Protein AF-A0A1K1MZ72-F1 (afdb_monomer_lite)

Foldseek 3Di:
DDPVVVVVVVVVVVVPDPVLPADQPVVDDPVLCVVLVHDSSDHPVSSVVSVVVLQCDVVNPHDPHPCVVPDDDDPCVCVVRVVHDPDDD

Secondary structure (DSSP, 8-state):
--HHHHHHHHHHHHHS---------TTS-HHHHHHHT--TT--HHHHHHHHHHHHT-GGGT-SS-TTGGG----TTHHHHSHHHH----

Radius of gyration: 23.51 Å; chains: 1; bounding box: 72×31×46 Å

pLDDT: mean 85.72, std 16.19, range [53.47, 98.12]

Structure (mmCIF, N/CA/C/O backbone):
data_AF-A0A1K1MZ72-F1
#
_entry.id   AF-A0A1K1MZ72-F1
#
loop_
_atom_site.group_PDB
_atom_site.id
_atom_site.type_symbol
_atom_site.label_atom_id
_atom_site.label_alt_id
_atom_site.label_comp_id
_atom_site.label_asym_id
_atom_site.label_entity_id
_atom_site.label_seq_id
_atom_site.pdbx_PDB_ins_code
_atom_site.Cartn_x
_atom_site.Cartn_y
_atom_site.Cartn_z
_atom_site.occupancy
_atom_site.B_iso_or_equiv
_atom_site.auth_seq_id
_atom_site.auth_comp_id
_atom_site.auth_asym_id
_atom_site.auth_atom_id
_atom_site.pdbx_PDB_model_num
ATOM 1 N N . MET A 1 1 ? 49.535 16.165 -25.638 1.00 53.47 1 MET A N 1
ATOM 2 C CA . MET A 1 1 ? 48.104 16.313 -25.287 1.00 53.47 1 MET A CA 1
ATOM 3 C C . MET A 1 1 ? 48.010 16.832 -23.863 1.00 53.47 1 MET A C 1
ATOM 5 O O . MET A 1 1 ? 48.564 16.214 -22.966 1.00 53.47 1 MET A O 1
ATOM 9 N N . SER A 1 2 ? 47.440 18.025 -23.688 1.00 55.16 2 SER A N 1
ATOM 10 C CA . SER A 1 2 ? 47.466 18.773 -22.424 1.00 55.16 2 SER A CA 1
ATOM 11 C C . SER A 1 2 ? 46.603 18.098 -21.354 1.00 55.16 2 SER A C 1
ATOM 13 O O . SER A 1 2 ? 45.442 17.778 -21.602 1.00 55.16 2 SER A O 1
ATOM 15 N N . VAL A 1 3 ? 47.159 17.923 -20.154 1.00 61.00 3 VAL A N 1
ATOM 16 C CA . VAL A 1 3 ? 46.514 17.317 -18.971 1.00 61.00 3 VAL A CA 1
ATOM 17 C C . VAL A 1 3 ? 45.180 18.006 -18.622 1.00 61.00 3 VAL A C 1
ATOM 19 O O . VAL A 1 3 ? 44.275 17.377 -18.074 1.00 61.00 3 VAL A O 1
ATOM 22 N N . GLY A 1 4 ? 45.018 19.282 -18.999 1.00 59.47 4 GLY A N 1
ATOM 23 C CA . GLY A 1 4 ? 43.776 20.043 -18.829 1.00 59.47 4 GLY A CA 1
ATOM 24 C C . GLY A 1 4 ? 42.615 19.567 -19.710 1.00 59.47 4 GLY A C 1
ATOM 25 O O . GLY A 1 4 ? 41.473 19.595 -19.262 1.00 59.47 4 GLY A O 1
ATOM 26 N N . LEU A 1 5 ? 42.896 19.054 -20.914 1.00 61.53 5 LEU A N 1
ATOM 27 C CA . LEU A 1 5 ? 41.870 18.539 -21.827 1.00 61.53 5 LEU A CA 1
ATOM 28 C C . LEU A 1 5 ? 41.293 17.209 -21.314 1.00 61.53 5 LEU A C 1
ATOM 30 O O . LEU A 1 5 ? 40.082 17.024 -21.340 1.00 61.53 5 LEU A O 1
ATOM 34 N N . CYS A 1 6 ? 42.136 16.332 -20.751 1.00 56.19 6 CYS A N 1
ATOM 35 C CA . CYS A 1 6 ? 41.683 15.095 -20.097 1.00 56.19 6 CYS A CA 1
ATOM 36 C C . CYS A 1 6 ? 40.864 15.357 -18.824 1.00 56.19 6 CYS A C 1
ATOM 38 O O . CYS A 1 6 ? 39.904 14.637 -18.566 1.00 56.19 6 CYS A O 1
ATOM 40 N N . ARG A 1 7 ? 41.208 16.383 -18.031 1.00 60.59 7 ARG A N 1
ATOM 41 C CA . ARG A 1 7 ? 40.439 16.746 -16.824 1.00 60.59 7 ARG A CA 1
ATOM 42 C C . ARG A 1 7 ? 39.057 17.306 -17.166 1.00 60.59 7 ARG A C 1
ATOM 44 O O . ARG A 1 7 ? 38.087 16.934 -16.519 1.00 60.59 7 ARG A O 1
ATOM 51 N N . LEU A 1 8 ? 38.957 18.140 -18.201 1.00 60.78 8 LEU A N 1
ATOM 52 C CA . LEU A 1 8 ? 37.677 18.664 -18.693 1.00 60.78 8 LEU A CA 1
ATOM 53 C C . LEU A 1 8 ? 36.791 17.564 -19.294 1.00 60.78 8 LEU A C 1
ATOM 55 O O . LEU A 1 8 ? 35.613 17.491 -18.959 1.00 60.78 8 LEU A O 1
ATOM 59 N N . LEU A 1 9 ? 37.357 16.664 -20.104 1.00 63.00 9 LEU A N 1
ATOM 60 C CA . LEU A 1 9 ? 36.626 15.512 -20.649 1.00 63.00 9 LEU A CA 1
ATOM 61 C C . LEU A 1 9 ? 36.154 14.539 -19.558 1.00 63.00 9 LEU A C 1
ATOM 63 O O . LEU A 1 9 ? 35.033 14.047 -19.638 1.00 63.00 9 LEU A O 1
ATOM 67 N N . GLY A 1 10 ? 36.961 14.305 -18.518 1.00 62.75 10 GLY A N 1
ATOM 68 C CA . GLY A 1 10 ? 36.575 13.450 -17.390 1.00 62.75 10 GLY A CA 1
ATOM 69 C C . GLY A 1 10 ? 35.416 14.015 -16.562 1.00 62.75 10 GLY A C 1
ATOM 70 O O . GLY A 1 10 ? 34.519 13.272 -16.174 1.00 62.75 10 GLY A O 1
ATOM 71 N N . VAL A 1 11 ? 35.386 15.334 -16.336 1.00 67.00 11 VAL A N 1
ATOM 72 C CA . VAL A 1 11 ? 34.292 15.997 -15.598 1.00 67.00 11 VAL A CA 1
ATOM 73 C C . VAL A 1 11 ? 33.000 16.032 -16.421 1.00 67.00 11 VAL A C 1
ATOM 75 O O . VAL A 1 11 ? 31.927 15.782 -15.878 1.00 67.00 11 VAL A O 1
ATOM 78 N N . VAL A 1 12 ? 33.091 16.272 -17.733 1.00 66.56 12 VAL A N 1
ATOM 79 C CA . VAL A 1 12 ? 31.926 16.256 -18.636 1.00 66.56 12 VAL A CA 1
ATOM 80 C C . VAL A 1 12 ? 31.333 14.848 -18.760 1.00 66.56 12 VAL A C 1
ATOM 82 O O . VAL A 1 12 ? 30.115 14.701 -18.734 1.00 66.56 12 VAL A O 1
ATOM 85 N N . LEU A 1 13 ? 32.166 13.802 -18.808 1.00 63.72 13 LEU A N 1
ATOM 86 C CA . LEU A 1 13 ? 31.699 12.414 -18.874 1.00 63.72 13 LEU A CA 1
ATOM 87 C C . LEU A 1 13 ? 31.035 11.950 -17.561 1.00 63.72 13 LEU A C 1
ATOM 89 O O . LEU A 1 13 ? 30.032 11.248 -17.611 1.00 63.72 13 LEU A O 1
ATOM 93 N N . CYS A 1 14 ? 31.522 12.390 -16.395 1.00 60.53 14 CYS A N 1
ATOM 94 C CA . CYS A 1 14 ? 30.876 12.113 -15.102 1.00 60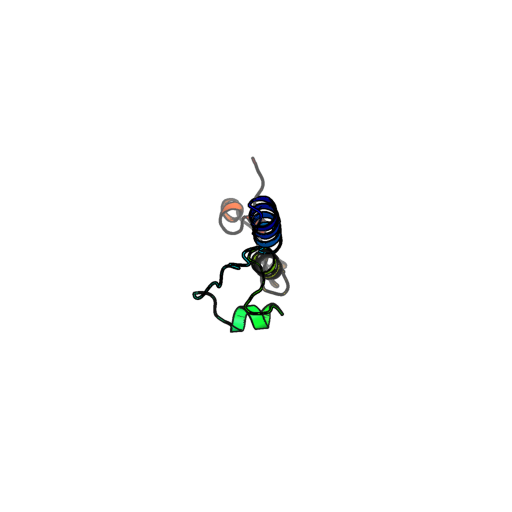.53 14 CYS A CA 1
ATOM 95 C C . CYS A 1 14 ? 29.543 12.855 -14.900 1.00 60.53 14 CYS A C 1
ATOM 97 O O . CYS A 1 14 ? 28.680 12.353 -14.189 1.00 60.53 14 CYS A O 1
ATOM 99 N N . LEU A 1 15 ? 29.358 14.035 -15.502 1.00 60.22 15 LEU A N 1
ATOM 100 C CA . LEU A 1 15 ? 28.099 14.792 -15.419 1.00 60.22 15 LEU A CA 1
ATOM 101 C C . LEU A 1 15 ? 27.038 14.309 -16.425 1.00 60.22 15 LEU A C 1
ATOM 103 O O . LEU A 1 15 ? 25.850 14.527 -16.203 1.00 60.22 15 LEU A O 1
ATOM 107 N N . LEU A 1 16 ? 27.456 13.656 -17.514 1.00 58.59 16 LEU A N 1
ATOM 108 C CA . LEU A 1 16 ? 26.578 13.116 -18.563 1.00 58.59 16 LEU A CA 1
ATOM 109 C C . LEU A 1 16 ? 26.196 11.646 -18.367 1.00 58.59 16 LEU A C 1
ATOM 111 O O . LEU A 1 16 ? 25.413 11.118 -19.151 1.00 58.59 16 LEU A O 1
ATOM 115 N N . LEU A 1 17 ? 26.725 10.992 -17.334 1.00 59.47 17 LEU A N 1
ATOM 116 C CA . LEU A 1 17 ? 26.289 9.670 -16.909 1.00 59.47 17 LEU A CA 1
ATOM 117 C C . LEU A 1 17 ? 25.428 9.823 -15.649 1.00 59.47 17 LEU A C 1
ATOM 119 O O . LEU A 1 17 ? 25.914 9.543 -14.550 1.00 59.47 17 LEU A O 1
ATOM 123 N N . PRO A 1 18 ? 24.136 10.206 -15.745 1.00 58.22 18 PRO A N 1
ATOM 124 C CA . PRO A 1 18 ? 23.211 9.612 -14.807 1.00 58.22 18 PRO A CA 1
ATOM 125 C C . PRO A 1 18 ? 23.310 8.119 -15.107 1.00 58.22 18 PRO A C 1
ATOM 127 O O . PRO A 1 18 ? 22.842 7.650 -16.141 1.00 58.22 18 PRO A O 1
ATOM 130 N N . ALA A 1 19 ? 24.026 7.383 -14.260 1.00 53.53 19 ALA A N 1
ATOM 131 C CA . ALA A 1 19 ? 23.919 5.943 -14.224 1.00 53.53 19 ALA A CA 1
ATOM 132 C C . ALA A 1 19 ? 22.463 5.647 -13.862 1.00 53.53 19 ALA A C 1
ATOM 134 O O . ALA A 1 19 ? 22.102 5.474 -12.703 1.00 53.53 19 ALA A O 1
ATOM 135 N N . SER A 1 20 ? 21.613 5.627 -14.880 1.00 53.56 20 SER A N 1
ATOM 136 C CA . SER A 1 20 ? 20.344 4.939 -14.917 1.00 53.56 20 SER A CA 1
ATOM 137 C C . SER A 1 20 ? 20.628 3.442 -14.851 1.00 53.56 20 SER A C 1
ATOM 139 O O . SER A 1 20 ? 20.253 2.678 -15.730 1.00 53.56 20 SER A O 1
ATOM 141 N N . SER A 1 21 ? 21.304 3.000 -13.788 1.00 54.06 21 SER A N 1
ATOM 142 C CA . SER A 1 21 ? 21.062 1.687 -13.218 1.00 54.06 21 SER A CA 1
ATOM 143 C C . SER A 1 21 ? 19.688 1.770 -12.553 1.00 54.06 21 SER A C 1
ATOM 145 O O . SER A 1 21 ? 19.573 1.749 -11.325 1.00 54.06 21 SER A O 1
ATOM 147 N N . TRP A 1 22 ? 18.643 2.014 -13.352 1.00 55.31 22 TRP A N 1
ATOM 148 C CA . TRP A 1 22 ? 17.286 1.842 -12.870 1.00 55.31 22 TRP A CA 1
ATOM 149 C C . TRP A 1 22 ? 17.202 0.394 -12.407 1.00 55.31 22 TRP A C 1
ATOM 151 O O . TRP A 1 22 ? 17.754 -0.510 -13.036 1.00 55.31 22 TRP A O 1
ATOM 161 N N . ALA A 1 23 ? 16.644 0.203 -11.220 1.00 58.44 23 ALA A N 1
ATOM 162 C CA . ALA A 1 23 ? 16.485 -1.121 -10.666 1.00 58.44 23 ALA A CA 1
ATOM 163 C C . ALA A 1 23 ? 15.487 -1.869 -11.552 1.00 58.44 23 ALA A C 1
ATOM 165 O O . ALA A 1 23 ? 14.283 -1.675 -11.410 1.00 58.44 23 ALA A O 1
ATOM 166 N N . ASP A 1 24 ? 15.983 -2.715 -12.452 1.00 69.25 24 ASP A N 1
ATOM 167 C CA . ASP A 1 24 ? 15.179 -3.822 -12.943 1.00 69.25 24 ASP A CA 1
ATOM 168 C C . ASP A 1 24 ? 14.747 -4.615 -11.706 1.00 69.25 24 ASP A C 1
ATOM 170 O O . ASP A 1 24 ? 15.581 -5.013 -10.884 1.00 69.25 24 ASP A O 1
ATOM 174 N N . PHE A 1 25 ? 13.440 -4.813 -11.535 1.00 84.88 25 PHE A N 1
ATOM 175 C CA . PHE A 1 25 ? 12.893 -5.659 -10.478 1.00 84.88 25 PHE A CA 1
ATOM 176 C C . PHE A 1 25 ? 12.561 -7.030 -11.084 1.00 84.88 25 PHE A C 1
ATOM 178 O O . PHE A 1 25 ? 11.399 -7.290 -11.390 1.00 84.88 25 PHE A O 1
ATOM 185 N N . PRO A 1 26 ? 13.540 -7.943 -11.261 1.00 85.88 26 PRO A N 1
ATOM 186 C CA . PRO A 1 26 ? 13.339 -9.196 -11.998 1.00 85.88 26 PRO A CA 1
ATOM 187 C C . PRO A 1 26 ? 12.341 -10.150 -11.329 1.00 85.88 26 PRO A C 1
ATOM 189 O O . PRO A 1 26 ? 11.871 -11.096 -11.953 1.00 85.88 26 PRO A O 1
ATOM 192 N N . SER A 1 27 ? 12.025 -9.926 -10.052 1.00 90.81 27 SER A N 1
ATOM 193 C CA . SER A 1 27 ? 10.991 -10.660 -9.323 1.00 90.81 27 SER A CA 1
ATOM 194 C C . SER A 1 27 ? 9.570 -10.186 -9.636 1.00 90.81 27 SER A C 1
ATOM 196 O O . SER A 1 27 ? 8.616 -10.882 -9.289 1.00 90.81 27 SER A O 1
ATOM 198 N N . VAL A 1 28 ? 9.407 -9.015 -10.257 1.00 92.06 28 VAL A N 1
ATOM 199 C CA . VAL A 1 28 ? 8.105 -8.441 -10.590 1.00 92.06 28 VAL A CA 1
ATOM 200 C C . VAL A 1 28 ? 7.693 -8.907 -11.991 1.00 92.06 28 VAL A C 1
ATOM 202 O O . VAL A 1 28 ? 8.415 -8.662 -12.956 1.00 92.06 28 VAL A O 1
ATOM 205 N N . PRO A 1 29 ? 6.531 -9.568 -12.145 1.00 94.31 29 PRO A N 1
ATOM 206 C CA . PRO A 1 29 ? 6.053 -9.999 -13.456 1.00 94.31 29 PRO A CA 1
ATOM 207 C C . PRO A 1 29 ? 5.756 -8.815 -14.390 1.00 94.31 29 PRO A C 1
ATOM 209 O O . PRO A 1 29 ? 5.179 -7.810 -13.966 1.00 94.31 29 PRO A O 1
ATOM 212 N N . ARG A 1 30 ? 6.062 -8.962 -15.687 1.00 93.56 30 ARG A N 1
ATOM 213 C CA . ARG A 1 30 ? 5.820 -7.930 -16.721 1.00 93.56 30 ARG A CA 1
ATOM 214 C C . ARG A 1 30 ? 4.339 -7.589 -16.896 1.00 93.56 30 ARG A C 1
ATOM 216 O O . ARG A 1 30 ? 3.975 -6.495 -17.316 1.00 93.56 30 ARG A O 1
ATOM 223 N N . GLU A 1 31 ? 3.451 -8.512 -16.547 1.00 96.00 31 GLU A N 1
ATOM 224 C CA . GLU A 1 31 ? 2.006 -8.303 -16.543 1.00 96.00 31 GLU A CA 1
ATOM 225 C C . GLU A 1 31 ? 1.591 -7.192 -15.570 1.00 96.00 31 GLU A C 1
ATOM 227 O O . GLU A 1 31 ? 0.611 -6.493 -15.836 1.00 96.00 31 GLU A O 1
ATOM 232 N N . LEU A 1 32 ? 2.335 -6.989 -14.472 1.00 95.69 32 LEU A N 1
ATOM 233 C CA . LEU A 1 32 ? 2.057 -5.903 -13.535 1.00 95.69 32 LEU A CA 1
ATOM 234 C C . LEU A 1 32 ? 2.339 -4.540 -14.173 1.00 95.69 32 LEU A C 1
ATOM 236 O O . LEU A 1 32 ? 1.486 -3.662 -14.090 1.00 95.69 32 LEU A O 1
ATOM 240 N N . TYR A 1 33 ? 3.482 -4.380 -14.843 1.00 95.56 33 TYR A N 1
ATOM 241 C CA . TYR A 1 33 ? 3.845 -3.143 -15.544 1.00 95.56 33 TYR A CA 1
ATOM 242 C C . TYR A 1 33 ? 2.803 -2.785 -16.606 1.00 95.56 33 TYR A C 1
ATOM 244 O O . TYR A 1 33 ? 2.252 -1.683 -16.591 1.00 95.56 33 TYR A O 1
ATOM 252 N N . LYS A 1 34 ? 2.391 -3.770 -17.415 1.00 96.12 34 LYS A N 1
ATOM 253 C CA . LYS A 1 34 ? 1.290 -3.614 -18.380 1.00 96.12 34 LYS A CA 1
ATOM 254 C C . LYS A 1 34 ? -0.017 -3.184 -17.713 1.00 96.12 34 LYS A C 1
ATOM 256 O O . LYS A 1 34 ? -0.670 -2.259 -18.186 1.00 96.12 34 LYS A O 1
ATOM 261 N N . ALA A 1 35 ? -0.399 -3.820 -16.603 1.00 96.75 35 ALA A N 1
ATOM 262 C CA . ALA A 1 35 ? -1.615 -3.469 -15.867 1.00 96.75 35 ALA A CA 1
ATOM 263 C C . ALA A 1 35 ? -1.562 -2.061 -15.247 1.00 96.75 35 ALA A C 1
ATOM 265 O O . ALA A 1 35 ? -2.606 -1.454 -15.014 1.00 96.75 35 ALA A O 1
ATOM 266 N N . LEU A 1 36 ? -0.363 -1.546 -14.972 1.00 96.81 36 LEU A N 1
ATOM 267 C CA . LEU A 1 36 ? -0.130 -0.200 -14.450 1.00 96.81 36 LEU A CA 1
ATOM 268 C C . LEU A 1 36 ? 0.117 0.839 -15.553 1.00 96.81 36 LEU A C 1
ATOM 270 O O . LEU A 1 36 ? 0.261 2.016 -15.232 1.00 96.81 36 LEU A O 1
ATOM 274 N N . SER A 1 37 ? 0.112 0.427 -16.828 1.00 96.56 37 SER A N 1
ATOM 275 C CA . SER A 1 37 ? 0.463 1.279 -17.975 1.00 96.56 37 SER A CA 1
ATOM 276 C C . SER A 1 37 ? 1.855 1.909 -17.833 1.00 96.56 37 SER A C 1
ATOM 278 O O . SER A 1 37 ? 2.034 3.098 -18.086 1.00 96.56 37 SER A O 1
ATOM 280 N N . LEU A 1 38 ? 2.820 1.106 -17.379 1.00 95.25 38 LEU A N 1
ATOM 281 C CA . LEU A 1 38 ? 4.226 1.470 -17.240 1.00 95.25 38 LEU A CA 1
ATOM 282 C C . LEU A 1 38 ? 5.087 0.635 -18.188 1.00 95.25 38 LEU A C 1
ATOM 284 O O . LEU A 1 38 ? 4.756 -0.515 -18.481 1.00 95.25 38 LEU A O 1
ATOM 288 N N . GLU A 1 39 ? 6.209 1.214 -18.601 1.00 91.50 39 GLU A N 1
ATOM 289 C CA . GLU A 1 39 ? 7.290 0.487 -19.262 1.00 91.50 39 GLU A CA 1
ATOM 290 C C . GLU A 1 39 ? 8.101 -0.321 -18.236 1.00 91.50 39 GLU A C 1
ATOM 292 O O . GLU A 1 39 ? 8.124 0.005 -17.044 1.00 91.50 39 GLU A O 1
ATOM 297 N N . ASP A 1 40 ? 8.768 -1.380 -18.701 1.00 86.00 40 ASP A N 1
ATOM 298 C CA . ASP A 1 40 ? 9.528 -2.304 -17.844 1.00 86.00 40 ASP A CA 1
ATOM 299 C C . ASP A 1 40 ? 10.735 -1.615 -17.156 1.00 86.00 40 ASP A C 1
ATOM 301 O O . ASP A 1 40 ? 11.193 -2.086 -16.117 1.00 86.00 40 ASP A O 1
ATOM 305 N N . ASP A 1 41 ? 11.207 -0.476 -17.683 1.00 87.56 41 ASP A N 1
ATOM 306 C CA . ASP A 1 41 ? 12.319 0.332 -17.154 1.00 87.56 41 ASP A CA 1
ATOM 307 C C . ASP A 1 41 ? 11.873 1.518 -16.274 1.00 87.56 41 ASP A C 1
ATOM 309 O O . ASP A 1 41 ? 12.691 2.374 -15.914 1.00 87.56 41 ASP A O 1
ATOM 313 N N . ALA A 1 42 ? 10.586 1.576 -15.904 1.00 90.12 42 ALA A N 1
ATOM 314 C CA . ALA A 1 42 ? 10.042 2.630 -15.052 1.00 90.12 42 ALA A CA 1
ATOM 315 C C . ALA A 1 42 ? 10.835 2.779 -13.745 1.00 90.12 42 ALA A C 1
ATOM 317 O O . ALA A 1 42 ? 11.247 1.805 -13.105 1.00 90.12 42 ALA A O 1
ATOM 318 N N . SER A 1 43 ? 11.001 4.021 -13.289 1.00 91.06 43 SER A N 1
ATOM 319 C CA . SER A 1 43 ? 11.760 4.285 -12.071 1.00 91.06 43 SER A CA 1
ATOM 320 C C . SER A 1 43 ? 11.114 3.635 -10.837 1.00 91.06 43 SER A C 1
ATOM 322 O O . SER A 1 43 ? 9.886 3.527 -10.757 1.00 91.06 43 SER A O 1
ATOM 324 N N . PRO A 1 44 ? 11.893 3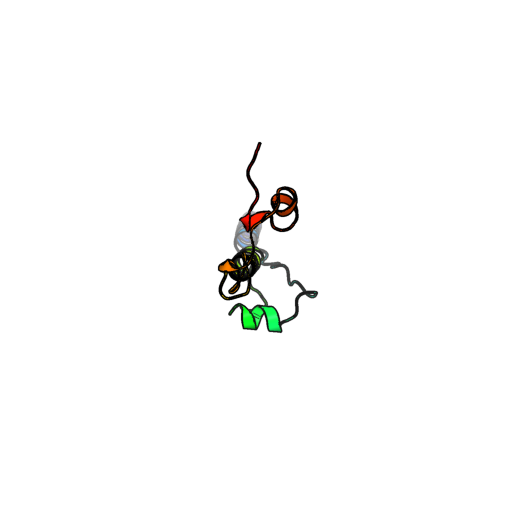.305 -9.785 1.00 92.88 44 PRO A N 1
ATOM 325 C CA . PRO A 1 44 ? 11.338 2.785 -8.533 1.00 92.88 44 PRO A CA 1
ATOM 326 C C . PRO A 1 44 ? 10.230 3.661 -7.936 1.00 92.88 44 PRO A C 1
ATOM 328 O O . PRO A 1 44 ? 9.285 3.153 -7.335 1.00 92.88 44 PRO A O 1
ATOM 331 N N . LYS A 1 45 ? 10.328 4.985 -8.111 1.00 94.62 45 LYS A N 1
ATOM 332 C CA . LYS A 1 45 ? 9.321 5.939 -7.641 1.00 94.62 45 LYS A CA 1
ATOM 333 C C . LYS A 1 45 ? 8.034 5.857 -8.462 1.00 94.62 45 LYS A C 1
ATOM 335 O O . LYS A 1 45 ? 6.957 5.861 -7.873 1.00 94.62 45 LYS A O 1
ATOM 340 N N . GLU A 1 46 ? 8.134 5.794 -9.789 1.00 94.56 46 GLU A N 1
ATOM 341 C CA . GLU A 1 46 ? 6.971 5.661 -10.676 1.00 94.56 46 GLU A CA 1
ATOM 342 C C . GLU A 1 46 ? 6.243 4.344 -10.428 1.00 94.56 46 GLU A C 1
ATOM 344 O O . GLU A 1 46 ? 5.030 4.350 -10.215 1.00 94.56 46 GLU A O 1
ATOM 349 N N . LEU A 1 47 ? 6.990 3.237 -10.348 1.00 95.12 47 LEU A N 1
ATOM 350 C CA . LEU A 1 47 ? 6.430 1.932 -10.018 1.00 95.12 47 LEU A CA 1
ATOM 351 C C . LEU A 1 47 ? 5.749 1.953 -8.644 1.00 95.12 47 LEU A C 1
ATOM 353 O O . LEU A 1 47 ? 4.603 1.520 -8.520 1.00 95.12 47 LEU A O 1
ATOM 357 N N . TYR A 1 48 ? 6.411 2.498 -7.617 1.00 96.25 48 TYR A N 1
ATOM 358 C CA . TYR A 1 48 ? 5.843 2.597 -6.273 1.00 96.25 48 TYR A CA 1
ATOM 359 C C . TYR A 1 48 ? 4.545 3.406 -6.246 1.00 96.25 48 TYR A C 1
ATOM 361 O O . TYR A 1 48 ? 3.552 2.943 -5.686 1.00 96.25 48 TYR A O 1
ATOM 369 N N . GLU A 1 49 ? 4.523 4.600 -6.842 1.00 98.06 49 GLU A N 1
ATOM 370 C CA . GLU A 1 49 ? 3.323 5.437 -6.821 1.00 98.06 49 GLU A CA 1
ATOM 371 C C . GLU A 1 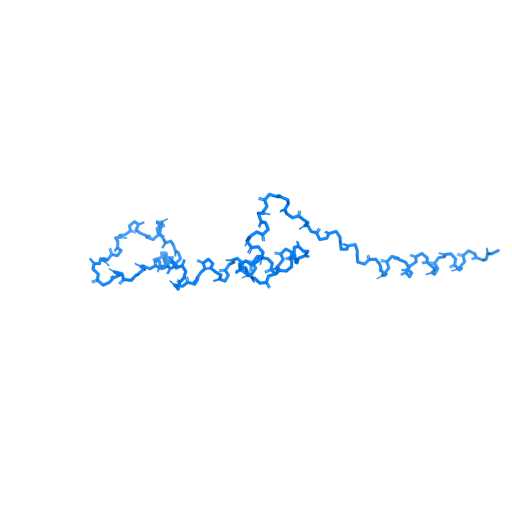49 ? 2.184 4.822 -7.644 1.00 98.06 49 GLU A C 1
ATOM 373 O O . GLU A 1 49 ? 1.034 4.883 -7.211 1.00 98.06 49 GLU A O 1
ATOM 378 N N . ALA A 1 50 ? 2.472 4.154 -8.767 1.00 97.56 50 ALA A N 1
ATOM 379 C CA . ALA A 1 50 ? 1.457 3.439 -9.542 1.00 97.56 50 ALA A CA 1
ATOM 380 C C . ALA A 1 50 ? 0.873 2.242 -8.772 1.00 97.56 50 ALA A C 1
ATOM 382 O O . ALA A 1 50 ? -0.351 2.092 -8.688 1.00 97.56 50 ALA A O 1
ATOM 383 N N . VAL A 1 51 ? 1.728 1.426 -8.144 1.00 97.62 51 VAL A N 1
ATOM 384 C CA . VAL A 1 51 ? 1.302 0.308 -7.288 1.00 97.62 51 VAL A CA 1
ATOM 385 C C . VAL A 1 51 ? 0.479 0.822 -6.113 1.00 97.62 51 VAL A C 1
ATOM 387 O O . VAL A 1 51 ? -0.614 0.324 -5.866 1.00 97.62 51 VAL A O 1
ATOM 390 N N . LYS A 1 52 ? 0.963 1.844 -5.406 1.00 98.00 52 LYS A N 1
ATOM 391 C CA . LYS A 1 52 ? 0.275 2.458 -4.265 1.00 98.00 52 LYS A CA 1
ATOM 392 C C . LYS A 1 52 ? -1.069 3.058 -4.663 1.00 98.00 52 LYS A C 1
ATOM 394 O O . LYS A 1 52 ? -2.027 2.919 -3.905 1.00 98.00 52 LYS A O 1
ATOM 399 N N . LYS A 1 53 ? -1.151 3.702 -5.832 1.00 98.00 53 LYS A N 1
ATOM 400 C CA . LYS A 1 53 ? -2.402 4.240 -6.376 1.00 98.00 53 LYS A CA 1
ATOM 401 C C . LYS A 1 53 ? -3.433 3.130 -6.537 1.00 98.00 53 LYS A C 1
ATOM 403 O O . LYS A 1 53 ? -4.520 3.259 -5.991 1.00 98.00 53 LYS A O 1
ATOM 408 N N . ARG A 1 54 ? -3.075 2.031 -7.211 1.00 97.69 54 ARG A N 1
ATOM 409 C CA . ARG A 1 54 ? -3.954 0.860 -7.352 1.00 97.69 54 ARG A CA 1
ATOM 410 C C . ARG A 1 54 ? -4.279 0.233 -5.992 1.00 97.69 54 ARG A C 1
ATOM 412 O O . ARG A 1 54 ? -5.429 -0.034 -5.698 1.00 97.69 54 ARG A O 1
ATOM 419 N N . TYR A 1 55 ? -3.286 0.037 -5.130 1.00 97.31 55 TYR A N 1
ATOM 420 C CA . TYR A 1 55 ? -3.469 -0.582 -3.814 1.00 97.31 55 TYR A CA 1
ATOM 421 C C . TYR A 1 55 ? -4.487 0.160 -2.935 1.00 97.31 55 TYR A C 1
ATOM 423 O O . TYR A 1 55 ? -5.222 -0.475 -2.188 1.00 97.31 55 TYR A O 1
ATOM 431 N N . LYS A 1 56 ? -4.543 1.494 -3.028 1.00 96.88 56 LYS A N 1
ATOM 432 C CA . LYS A 1 56 ? -5.453 2.337 -2.238 1.00 96.88 56 LYS A CA 1
ATOM 433 C C . LYS A 1 56 ? -6.766 2.686 -2.947 1.00 96.88 56 LYS A C 1
ATOM 435 O O . LYS A 1 56 ? -7.560 3.433 -2.382 1.00 96.88 56 LYS A O 1
ATOM 440 N N . ASP A 1 57 ? -6.993 2.199 -4.164 1.00 97.31 57 ASP A N 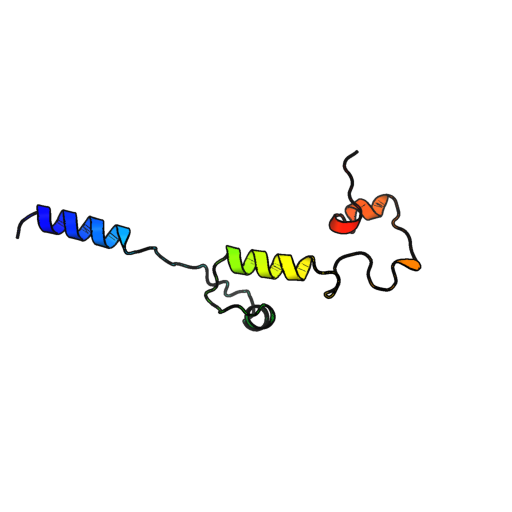1
ATOM 441 C CA . ASP A 1 57 ? -8.195 2.512 -4.937 1.00 97.31 57 ASP A CA 1
ATOM 442 C C . ASP A 1 57 ? -9.369 1.596 -4.523 1.00 97.31 57 ASP A C 1
ATOM 444 O O . ASP A 1 57 ? -9.259 0.365 -4.627 1.00 97.31 57 ASP A O 1
ATOM 448 N N . PRO A 1 58 ? -10.509 2.155 -4.062 1.00 95.75 58 PRO A N 1
ATOM 449 C CA . PRO A 1 58 ? -11.694 1.370 -3.733 1.00 95.75 58 PRO A CA 1
ATOM 450 C C . PRO A 1 58 ? -12.248 0.560 -4.905 1.00 95.75 58 PRO A C 1
ATOM 452 O O . PRO A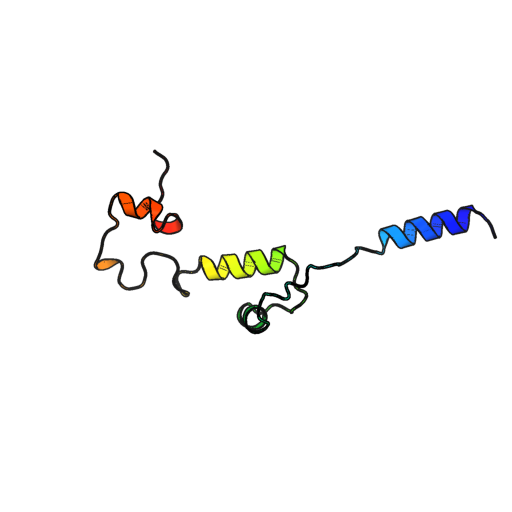 1 58 ? -12.759 -0.540 -4.694 1.00 95.75 58 PRO A O 1
ATOM 455 N N . ALA A 1 59 ? -12.105 1.048 -6.144 1.00 96.12 59 ALA A N 1
ATOM 456 C CA . ALA A 1 59 ? -12.559 0.324 -7.333 1.00 96.12 59 ALA A CA 1
ATOM 457 C C . ALA A 1 59 ? -11.798 -0.995 -7.540 1.00 96.12 59 ALA A C 1
ATOM 459 O O . ALA A 1 59 ? -12.313 -1.922 -8.165 1.00 96.12 59 ALA A O 1
ATOM 460 N N . THR A 1 60 ? -10.590 -1.101 -6.983 1.00 95.00 60 THR A N 1
ATOM 461 C CA . THR A 1 60 ? -9.763 -2.310 -7.024 1.00 95.00 60 THR A CA 1
ATOM 462 C C . THR A 1 60 ? -9.682 -3.041 -5.684 1.00 95.00 60 THR A C 1
ATOM 464 O O . THR A 1 60 ? -8.832 -3.914 -5.522 1.00 95.00 60 THR A O 1
ATOM 467 N N . GLY A 1 61 ? -10.579 -2.728 -4.743 1.00 94.12 61 GLY A N 1
ATOM 468 C CA . GLY A 1 61 ? -10.785 -3.511 -3.522 1.00 94.12 61 GLY A CA 1
ATOM 469 C C . GLY A 1 61 ? -10.246 -2.901 -2.229 1.00 94.12 61 GLY A C 1
ATOM 470 O O . GLY A 1 61 ? -10.317 -3.565 -1.200 1.00 94.12 61 GLY A O 1
ATOM 471 N N . SER A 1 62 ? -9.731 -1.667 -2.240 1.00 96.44 62 SER A N 1
ATOM 472 C CA . SER A 1 62 ? -9.380 -0.973 -0.993 1.00 96.44 62 SER A CA 1
ATOM 473 C C . SER A 1 62 ? -10.632 -0.567 -0.206 1.00 96.44 62 SER A C 1
ATOM 475 O O . SER A 1 62 ? -11.641 -0.152 -0.777 1.00 96.44 62 SER A O 1
ATOM 477 N N . GLY A 1 63 ? -10.546 -0.590 1.122 1.00 95.19 63 GLY A N 1
ATOM 478 C CA . GLY A 1 63 ? -11.634 -0.161 1.998 1.00 95.19 63 GLY A CA 1
ATOM 479 C C . GLY A 1 63 ? -12.651 -1.265 2.318 1.00 95.19 63 GLY A C 1
ATOM 480 O O . GLY A 1 63 ? -12.420 -2.438 2.034 1.00 95.19 63 GLY A O 1
ATOM 481 N N . PRO A 1 64 ? -13.806 -0.904 2.901 1.00 95.00 64 PRO A N 1
ATOM 482 C CA . PRO A 1 64 ? -14.763 -1.870 3.447 1.00 95.00 64 PRO A CA 1
ATOM 483 C C . PRO A 1 64 ? -15.576 -2.645 2.387 1.00 95.00 64 PRO A C 1
ATOM 485 O O . PRO A 1 64 ? -16.352 -3.542 2.723 1.00 95.00 64 PRO A O 1
ATOM 488 N N . GLY A 1 65 ? -15.398 -2.326 1.102 1.00 95.94 65 GLY A N 1
ATOM 489 C CA . GLY A 1 65 ? -16.021 -3.028 -0.018 1.00 95.94 65 GLY A CA 1
ATOM 490 C C . GLY A 1 65 ? -17.508 -2.717 -0.232 1.00 95.94 65 GLY A C 1
ATOM 491 O O . GLY A 1 65 ? -18.131 -1.939 0.486 1.00 95.94 65 GLY A O 1
ATOM 492 N N . ALA A 1 66 ? -18.095 -3.345 -1.254 1.00 96.75 66 ALA A N 1
ATOM 493 C CA . ALA A 1 66 ? -19.461 -3.069 -1.726 1.00 96.75 66 ALA A CA 1
ATOM 494 C C . ALA A 1 66 ? -20.590 -3.469 -0.751 1.00 96.75 66 ALA A C 1
ATOM 496 O O . ALA A 1 66 ? -21.754 -3.153 -0.991 1.00 96.75 66 ALA A O 1
ATOM 497 N N . LEU A 1 67 ? -20.254 -4.195 0.318 1.00 96.88 67 LEU A N 1
ATOM 498 C CA . LEU A 1 67 ? -21.187 -4.687 1.335 1.00 96.88 67 LEU A CA 1
ATOM 499 C C . LEU A 1 67 ? -20.962 -4.022 2.702 1.00 96.88 67 LEU A C 1
ATOM 501 O O . LEU A 1 67 ? -21.461 -4.522 3.707 1.00 96.88 67 LEU A O 1
ATOM 505 N N . ALA A 1 68 ? -20.225 -2.907 2.745 1.00 96.00 68 ALA A N 1
ATOM 506 C CA . ALA A 1 68 ? -19.927 -2.147 3.962 1.00 96.00 68 ALA A CA 1
ATOM 507 C C . ALA A 1 68 ? -21.174 -1.754 4.772 1.00 96.00 68 ALA A C 1
ATOM 509 O O . ALA A 1 68 ? -21.105 -1.601 5.981 1.00 96.00 68 ALA A O 1
ATOM 510 N N . GLN A 1 69 ? -22.331 -1.621 4.123 1.00 97.25 69 GLN A N 1
ATOM 511 C CA . GLN A 1 69 ? -23.607 -1.319 4.772 1.00 97.25 69 GLN A CA 1
ATOM 512 C C . GLN A 1 69 ? -24.155 -2.450 5.658 1.00 97.25 69 GLN A C 1
ATOM 514 O O . GLN A 1 69 ? -25.141 -2.235 6.355 1.00 97.25 69 GLN A O 1
ATOM 519 N N . TYR A 1 70 ? -23.574 -3.651 5.601 1.00 98.12 70 TYR A N 1
ATOM 520 C CA . TYR A 1 70 ? -24.056 -4.828 6.330 1.00 98.12 70 TYR A CA 1
ATOM 521 C C . TYR A 1 70 ? -23.174 -5.230 7.516 1.00 98.12 70 TYR A C 1
ATOM 523 O O . TYR A 1 70 ? -23.458 -6.242 8.155 1.00 98.12 70 TYR A O 1
ATOM 531 N N . TRP A 1 71 ? -22.096 -4.494 7.792 1.00 97.88 71 TRP A N 1
ATOM 532 C CA . TRP A 1 71 ? -21.190 -4.806 8.891 1.00 97.88 71 TRP A CA 1
ATOM 533 C C . TRP A 1 71 ? -20.487 -3.556 9.419 1.00 97.88 71 TRP A C 1
ATOM 535 O O . TRP A 1 71 ? -20.176 -2.634 8.668 1.00 97.88 71 TRP A O 1
ATOM 545 N N . GLU A 1 72 ? -20.178 -3.550 10.712 1.00 97.56 72 GLU A N 1
ATOM 546 C CA . GLU A 1 72 ? -19.409 -2.492 11.360 1.00 97.56 72 GLU A CA 1
ATOM 547 C C . GLU A 1 72 ? -18.029 -2.987 11.826 1.00 97.56 72 GLU A C 1
ATOM 549 O O . GLU A 1 72 ? -17.867 -4.158 12.189 1.00 97.56 72 GLU A O 1
ATOM 554 N N . PRO A 1 73 ? -17.004 -2.114 11.855 1.00 97.31 73 PRO A N 1
ATOM 555 C CA . PRO A 1 73 ? -15.720 -2.455 12.454 1.00 97.31 73 PRO A CA 1
ATOM 556 C C . PRO A 1 73 ? -15.862 -2.663 13.970 1.00 97.31 73 PRO A C 1
ATOM 558 O O . PRO A 1 73 ? -16.516 -1.889 14.668 1.00 97.31 73 PRO A O 1
ATOM 561 N N . ILE A 1 74 ? -15.179 -3.677 14.498 1.00 97.75 74 ILE A N 1
ATOM 562 C CA . ILE A 1 74 ? -15.017 -3.900 15.942 1.00 97.75 74 ILE A CA 1
ATOM 563 C C . ILE A 1 74 ? -13.747 -3.187 16.440 1.00 97.75 74 ILE A C 1
ATOM 565 O O . ILE A 1 74 ? -12.901 -2.826 15.620 1.00 97.75 74 ILE A O 1
ATOM 569 N N . PRO A 1 75 ? -13.521 -3.012 17.759 1.00 97.12 75 PRO A N 1
ATOM 570 C CA . PRO A 1 75 ? -12.325 -2.318 18.253 1.00 97.12 75 PRO A CA 1
ATOM 571 C C . PRO A 1 75 ? -11.002 -2.877 17.710 1.00 97.12 75 PRO A C 1
ATOM 573 O O . PRO A 1 75 ? -10.079 -2.123 17.430 1.00 97.12 75 PRO A O 1
ATOM 576 N N . TYR A 1 76 ? -10.917 -4.192 17.486 1.00 97.50 76 TYR A N 1
ATOM 577 C CA . TYR A 1 76 ? -9.722 -4.829 16.927 1.00 97.50 76 TYR A CA 1
ATOM 578 C C . TYR A 1 76 ? -9.533 -4.586 15.412 1.00 97.50 76 TYR A C 1
ATOM 580 O O . TYR A 1 76 ? -8.426 -4.739 14.895 1.00 97.50 76 TYR A O 1
ATOM 588 N N . SER A 1 77 ? -10.575 -4.151 14.688 1.00 97.69 77 SER A N 1
ATOM 589 C CA . SER A 1 77 ? -10.527 -3.892 13.240 1.00 97.69 77 SER A CA 1
ATOM 590 C C . SER A 1 77 ? -9.512 -2.818 12.856 1.00 97.69 77 SER A C 1
ATOM 592 O O . SER A 1 77 ? -8.961 -2.887 11.762 1.00 97.69 77 SER A O 1
ATOM 594 N N . MET A 1 78 ? -9.191 -1.884 13.758 1.00 97.50 78 MET A N 1
ATOM 595 C CA . MET A 1 78 ? -8.160 -0.862 13.535 1.00 97.50 78 MET A CA 1
ATOM 596 C C . MET A 1 78 ? -6.756 -1.433 13.277 1.00 97.50 78 MET A C 1
ATOM 598 O O . MET A 1 78 ? -5.910 -0.736 12.724 1.00 97.50 78 MET A O 1
ATOM 602 N N . TYR A 1 79 ? -6.507 -2.686 13.666 1.00 97.12 79 TYR A N 1
ATOM 603 C CA . TYR A 1 79 ? -5.251 -3.394 13.410 1.00 97.12 79 TYR A CA 1
ATOM 604 C C . TYR A 1 79 ? -5.345 -4.368 12.231 1.00 97.12 79 TYR A C 1
ATOM 606 O O . TYR A 1 79 ? -4.318 -4.725 11.661 1.00 97.12 79 TYR A O 1
ATOM 614 N N . MET A 1 80 ? -6.558 -4.793 11.864 1.00 97.38 80 MET A N 1
ATOM 615 C CA . MET A 1 80 ? -6.799 -5.701 10.734 1.00 97.38 80 MET A CA 1
A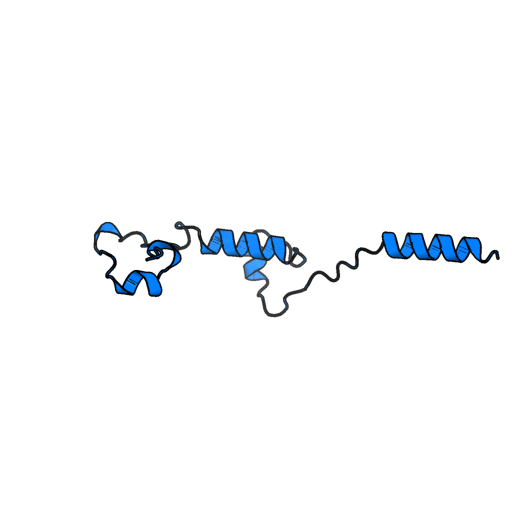TOM 616 C C . MET A 1 80 ? -6.856 -4.946 9.404 1.00 97.38 80 MET A C 1
ATOM 618 O O . MET A 1 80 ? -6.268 -5.388 8.423 1.00 97.38 80 MET A O 1
ATOM 622 N N . ASP A 1 81 ? -7.515 -3.785 9.387 1.00 97.31 81 ASP A N 1
ATOM 623 C CA . ASP A 1 81 ? -7.497 -2.844 8.266 1.00 97.31 81 ASP A CA 1
ATOM 624 C C . ASP A 1 81 ? -7.201 -1.421 8.778 1.00 97.31 81 ASP A C 1
ATOM 626 O O . ASP A 1 81 ? -8.106 -0.602 8.990 1.00 97.31 81 ASP A O 1
ATOM 630 N N . PRO A 1 82 ? -5.912 -1.108 9.006 1.00 97.31 82 PRO A N 1
ATOM 631 C CA . PRO A 1 82 ? -5.515 0.190 9.530 1.00 97.31 82 PRO A CA 1
ATOM 632 C C . PRO A 1 82 ? -5.786 1.341 8.563 1.00 97.31 82 PRO A C 1
ATOM 634 O O . PRO A 1 82 ? -6.041 2.459 9.003 1.00 97.31 82 PRO A O 1
ATOM 637 N N . ALA A 1 83 ? -5.730 1.085 7.252 1.00 95.94 83 ALA A N 1
ATOM 638 C CA . ALA A 1 83 ? -5.942 2.119 6.245 1.00 95.94 83 ALA A CA 1
ATOM 639 C C . ALA A 1 83 ? -7.369 2.683 6.309 1.00 95.94 83 ALA A C 1
ATOM 641 O O . ALA A 1 83 ? -7.552 3.878 6.072 1.00 95.94 83 ALA A O 1
ATOM 642 N N . SER A 1 84 ? -8.345 1.845 6.667 1.00 95.88 84 SER A N 1
ATOM 643 C CA . SER A 1 84 ? -9.744 2.253 6.810 1.00 95.88 84 SER A CA 1
ATOM 644 C C . SER A 1 84 ? -10.113 2.703 8.224 1.00 95.88 84 SER A C 1
ATOM 646 O O . SER A 1 84 ? -10.918 3.623 8.373 1.00 95.88 84 SER A O 1
ATOM 648 N N . PHE A 1 85 ? -9.567 2.065 9.269 1.00 97.12 85 PHE A N 1
ATOM 649 C CA . PHE A 1 85 ? -10.133 2.181 10.623 1.00 97.12 85 PHE A CA 1
ATOM 650 C C . PHE A 1 85 ? -9.178 2.687 11.708 1.00 97.12 85 PHE A C 1
ATOM 652 O O . PHE A 1 85 ? -9.638 2.992 12.811 1.00 97.12 85 PHE A O 1
ATOM 659 N N . TYR A 1 86 ? -7.871 2.790 11.452 1.00 97.81 86 TYR A N 1
ATOM 660 C CA . TYR A 1 86 ? -6.926 3.193 12.494 1.00 97.81 86 TYR A CA 1
ATOM 661 C C . TYR A 1 86 ? -7.070 4.664 12.893 1.00 97.81 86 TYR A C 1
ATOM 663 O O . TYR A 1 86 ? -7.096 5.562 12.051 1.00 97.81 86 TYR A O 1
ATOM 671 N N . LYS A 1 87 ? -7.092 4.909 14.206 1.00 97.06 87 LYS A N 1
ATOM 672 C CA . LYS A 1 87 ? -6.977 6.235 14.820 1.00 97.06 87 LYS A CA 1
ATOM 673 C C . LYS A 1 87 ? -5.963 6.164 15.970 1.00 97.06 87 LYS A C 1
ATOM 675 O O . LYS A 1 87 ? -6.001 5.186 16.717 1.00 97.06 87 LYS A O 1
ATOM 680 N N . PRO A 1 88 ? -5.065 7.156 16.117 1.00 95.94 88 PRO A N 1
ATOM 681 C CA . PRO A 1 88 ? -4.215 7.267 17.302 1.00 95.94 88 PRO A CA 1
ATOM 682 C C . PRO A 1 88 ? -5.056 7.398 18.591 1.00 95.94 88 PRO A C 1
ATOM 684 O O . PRO A 1 88 ? -6.158 7.948 18.505 1.00 95.94 88 PRO A O 1
ATOM 687 N N . PRO A 1 89 ? -4.568 6.894 19.743 1.00 90.44 89 PRO A N 1
ATOM 688 C CA . PRO A 1 89 ? -5.240 7.025 21.039 1.00 90.44 89 PRO A CA 1
ATOM 689 C C . PRO A 1 89 ? -5.246 8.461 21.577 1.00 90.44 89 PRO A C 1
ATOM 691 O O . PRO A 1 89 ? -4.329 9.239 21.220 1.00 90.44 89 PRO A O 1
#

Sequence (89 aa):
MSVGLCRLLGVVLCLLLPASSWADFPSVPRELYKALSLEDDASPKELYEAVKKRYKDPATGSGPGALAQYWEPIPYSMYMDPASFYKPP